Protein AF-A0AAD2CP53-F1 (afdb_monomer)

pLDDT: mean 80.1, std 14.55, range [36.06, 94.31]

Solvent-accessible surface area (backbone atoms only — not comparable to full-atom values): 7949 Å² total; per-residue (Å²): 133,86,77,51,76,69,60,58,60,43,52,73,55,35,49,99,52,34,46,19,70,52,39,58,45,37,64,38,98,69,72,52,63,70,60,51,50,54,57,57,69,77,42,55,40,64,45,39,31,53,49,44,65,36,45,27,80,86,68,45,30,29,56,56,39,33,60,69,49,58,80,89,46,42,69,61,32,30,51,51,49,49,52,50,46,43,42,38,48,44,54,52,35,62,78,68,72,44,62,72,58,45,53,54,50,50,55,51,48,52,51,47,58,69,50,88,50,51,68,63,32,50,54,53,51,53,49,52,51,52,52,57,51,55,52,51,56,53,52,70,74,75,111

Organism: NCBI:txid2856

InterPro domains:
  IPR036770 Ankyrin repeat-containing domain superfamily [G3DSA:1.25.40.20] (3-140)

Secondary structure (DSSP, 8-state):
----HHHHHHHTTS-TTS--HHHHHHHSSS--HHHHHHHHHTS-HHHHHHHHH---TTS--HHHHHHTS-GGGHHHHHHHHHHHHIIIIIHHHHTTT-HHHHHHHHHHHHHHHH---HHHHHHHHHHHHHHHHHHHHHHHHH-

Structure (mmCIF, N/CA/C/O backbone):
data_AF-A0AAD2CP53-F1
#
_entry.id   AF-A0AAD2CP53-F1
#
loop_
_atom_site.group_PDB
_atom_site.id
_atom_site.type_symbol
_atom_site.label_atom_id
_atom_site.label_alt_id
_atom_site.label_comp_id
_atom_site.label_asym_id
_atom_site.label_entity_id
_atom_site.label_seq_id
_atom_site.pdbx_PDB_ins_code
_atom_site.Cartn_x
_atom_site.Cartn_y
_atom_site.Cartn_z
_atom_site.occupancy
_atom_site.B_iso_or_equiv
_atom_site.auth_seq_id
_atom_site.auth_comp_id
_atom_site.auth_asym_id
_atom_site.auth_atom_id
_atom_site.pdbx_PDB_model_num
ATOM 1 N N . MET A 1 1 ? 7.186 -13.931 25.362 1.00 38.25 1 MET A N 1
ATOM 2 C CA . MET A 1 1 ? 6.950 -13.242 24.077 1.00 38.25 1 MET A CA 1
ATOM 3 C C . MET A 1 1 ? 6.069 -14.172 23.246 1.00 38.25 1 MET A C 1
ATOM 5 O O . MET A 1 1 ? 6.565 -15.173 22.749 1.00 38.25 1 MET A O 1
ATOM 9 N N . LEU A 1 2 ? 4.749 -13.963 23.253 1.00 36.06 2 LEU A N 1
ATOM 10 C CA . LEU A 1 2 ? 3.794 -14.821 22.539 1.00 36.06 2 LEU A CA 1
ATOM 11 C C . LEU A 1 2 ? 3.859 -14.474 21.050 1.00 36.06 2 LEU A C 1
ATOM 13 O O . LEU A 1 2 ? 3.252 -13.503 20.609 1.00 36.06 2 LEU A O 1
ATOM 17 N N . VAL A 1 3 ? 4.633 -15.246 20.288 1.00 37.28 3 VAL A N 1
ATOM 18 C CA . VAL A 1 3 ? 4.473 -15.307 18.833 1.00 37.28 3 VAL A CA 1
ATOM 19 C C . VAL A 1 3 ? 3.112 -15.959 18.613 1.00 37.28 3 VAL A C 1
ATOM 21 O O . VAL A 1 3 ? 2.958 -17.161 18.819 1.00 37.28 3 VAL A O 1
ATOM 24 N N . THR A 1 4 ? 2.090 -15.157 18.319 1.00 41.56 4 THR A N 1
ATOM 25 C CA . THR A 1 4 ? 0.765 -15.677 17.977 1.00 41.56 4 THR A CA 1
ATOM 26 C C . THR A 1 4 ? 0.904 -16.568 16.743 1.00 41.56 4 THR A C 1
ATOM 28 O O . THR A 1 4 ? 1.687 -16.259 15.843 1.00 41.56 4 THR A O 1
ATOM 31 N N . LEU A 1 5 ? 0.183 -17.691 16.714 1.00 40.97 5 LEU A N 1
ATOM 32 C CA . LEU A 1 5 ? 0.218 -18.687 15.630 1.00 40.97 5 LEU A CA 1
ATOM 33 C C . LEU A 1 5 ? 0.064 -18.055 14.228 1.00 40.97 5 LEU A C 1
ATOM 35 O O . LEU A 1 5 ? 0.674 -18.535 13.274 1.00 40.97 5 LEU A O 1
ATOM 39 N N . ASP A 1 6 ? -0.632 -16.921 14.133 1.00 49.47 6 ASP A N 1
ATOM 40 C CA . ASP A 1 6 ? -0.813 -16.138 12.903 1.00 49.47 6 ASP A CA 1
ATOM 41 C C . ASP A 1 6 ? 0.495 -15.521 12.372 1.00 49.47 6 ASP A C 1
ATOM 43 O O . ASP A 1 6 ? 0.740 -15.488 11.167 1.00 49.47 6 ASP A O 1
ATOM 47 N N . SER A 1 7 ? 1.410 -15.108 13.258 1.00 49.97 7 SER A N 1
ATOM 48 C CA . SER A 1 7 ? 2.705 -14.541 12.856 1.00 49.97 7 SER A CA 1
ATOM 49 C C . SER A 1 7 ? 3.630 -15.582 12.223 1.00 49.97 7 SER A C 1
ATOM 51 O O . SER A 1 7 ? 4.525 -15.218 11.461 1.00 49.97 7 SER A O 1
ATOM 53 N N . ALA A 1 8 ? 3.440 -16.868 12.533 1.00 56.31 8 ALA A N 1
ATOM 54 C CA . ALA A 1 8 ? 4.227 -17.949 11.950 1.00 56.31 8 ALA A CA 1
ATOM 55 C C . ALA A 1 8 ? 3.770 -18.292 10.522 1.00 56.31 8 ALA A C 1
ATOM 57 O O . ALA A 1 8 ? 4.589 -18.711 9.705 1.00 56.31 8 ALA A O 1
ATOM 58 N N . ALA A 1 9 ? 2.484 -18.102 10.200 1.00 59.25 9 ALA A N 1
ATOM 59 C CA . ALA A 1 9 ? 1.951 -18.318 8.854 1.00 59.25 9 ALA A CA 1
ATOM 60 C C . ALA A 1 9 ? 2.444 -17.246 7.870 1.00 59.25 9 ALA A C 1
ATOM 62 O O . ALA A 1 9 ? 2.901 -17.581 6.776 1.00 59.25 9 ALA A O 1
ATOM 63 N N . ALA A 1 10 ? 2.454 -15.978 8.287 1.00 58.06 10 ALA A N 1
ATOM 64 C CA . ALA A 1 10 ? 3.013 -14.886 7.494 1.00 58.06 10 ALA A CA 1
ATOM 65 C C . ALA A 1 10 ? 4.542 -14.960 7.360 1.00 58.06 10 ALA A C 1
ATOM 67 O O . ALA A 1 10 ? 5.070 -14.698 6.283 1.00 58.06 10 ALA A O 1
ATOM 68 N N . ALA A 1 11 ? 5.258 -15.390 8.407 1.00 60.84 11 ALA A N 1
ATOM 69 C CA . ALA A 1 11 ? 6.708 -15.596 8.338 1.00 60.84 11 ALA A CA 1
ATOM 70 C C . ALA A 1 11 ? 7.112 -16.648 7.287 1.00 60.84 11 ALA A C 1
ATOM 72 O O . ALA A 1 11 ? 8.196 -16.558 6.729 1.00 60.84 11 ALA A O 1
ATOM 73 N N . LYS A 1 12 ? 6.238 -17.612 6.956 1.00 69.12 12 LYS A N 1
ATOM 74 C CA . LYS A 1 12 ? 6.477 -18.565 5.852 1.00 69.12 12 LYS A CA 1
ATOM 75 C C . LYS A 1 12 ? 6.376 -17.927 4.464 1.00 69.12 12 LYS A C 1
ATOM 77 O O . LYS A 1 12 ? 6.833 -18.526 3.496 1.00 69.12 12 LYS A O 1
ATOM 82 N N . LYS A 1 13 ? 5.741 -16.756 4.356 1.00 76.19 13 LYS A N 1
ATOM 83 C CA . LYS A 1 13 ? 5.519 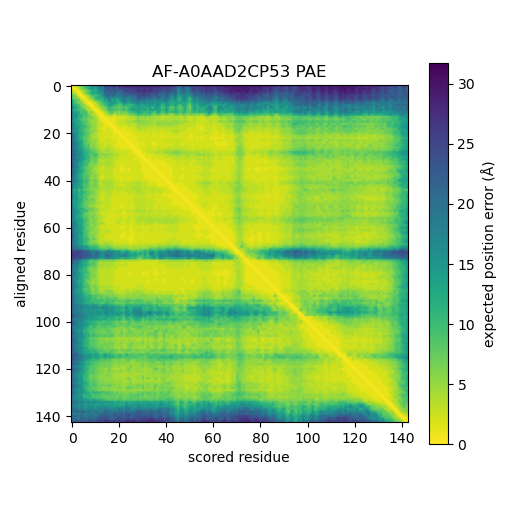-16.016 3.102 1.00 76.19 13 LYS A CA 1
ATOM 84 C C . LYS A 1 13 ? 6.581 -14.931 2.868 1.00 76.19 13 LYS A C 1
ATOM 86 O O . LYS A 1 13 ? 6.501 -14.228 1.865 1.00 76.19 13 LYS A O 1
ATOM 91 N N . ILE A 1 14 ? 7.545 -14.790 3.778 1.00 85.44 14 ILE A N 1
ATOM 92 C CA . ILE A 1 14 ? 8.662 -13.846 3.706 1.00 85.44 14 ILE A CA 1
A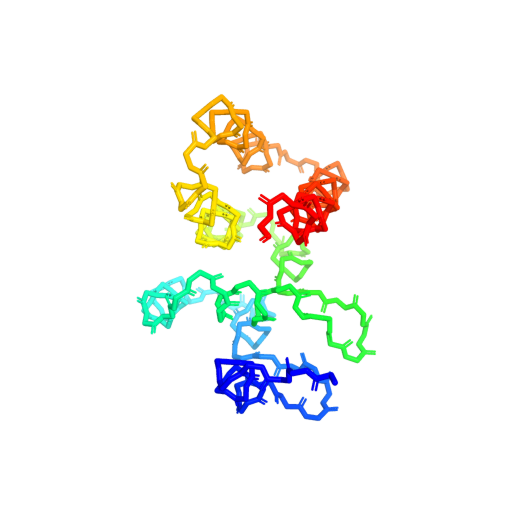TOM 93 C C . ILE A 1 14 ? 9.952 -14.667 3.715 1.00 85.44 14 ILE A C 1
ATOM 95 O O . ILE A 1 14 ? 10.120 -15.545 4.561 1.00 85.44 14 ILE A O 1
ATOM 99 N N . ASP A 1 15 ? 10.849 -14.424 2.765 1.00 86.06 15 ASP A N 1
ATOM 100 C CA . ASP A 1 15 ? 12.123 -15.135 2.717 1.00 86.06 15 ASP A CA 1
ATOM 101 C C . ASP A 1 15 ? 13.163 -14.563 3.703 1.00 86.06 15 ASP A C 1
ATOM 103 O O . ASP A 1 15 ? 12.931 -13.600 4.435 1.00 86.06 15 ASP A O 1
ATOM 107 N N . HIS A 1 16 ? 14.350 -15.169 3.724 1.00 86.62 16 HIS A N 1
ATOM 108 C CA . HIS A 1 16 ? 15.457 -14.760 4.592 1.00 86.62 16 HIS A CA 1
ATOM 109 C C . HIS A 1 16 ? 16.020 -13.356 4.291 1.00 86.62 16 HIS A C 1
ATOM 111 O O . HIS A 1 16 ? 16.767 -12.824 5.110 1.00 86.62 16 HIS A O 1
ATOM 117 N N . LEU A 1 17 ? 15.675 -12.761 3.145 1.00 87.19 17 LEU A N 1
ATOM 118 C CA . LEU A 1 17 ? 16.038 -11.397 2.756 1.00 87.19 17 LEU A CA 1
ATOM 119 C C . LEU A 1 17 ? 14.911 -10.396 3.039 1.00 87.19 17 LEU A C 1
ATOM 121 O O . LEU A 1 17 ? 15.034 -9.227 2.683 1.00 87.19 17 LEU A O 1
ATOM 125 N N . GLY A 1 18 ? 13.814 -10.831 3.664 1.00 86.38 18 GLY A N 1
ATOM 126 C CA . GLY A 1 18 ? 12.650 -9.983 3.901 1.00 86.38 18 GLY A CA 1
ATOM 127 C C . GLY A 1 18 ? 11.761 -9.807 2.668 1.00 86.38 18 GLY A C 1
ATOM 128 O O . GLY A 1 18 ? 10.850 -8.983 2.699 1.00 86.38 18 GLY A O 1
ATOM 129 N N . MET A 1 19 ? 11.977 -10.571 1.595 1.00 89.75 19 MET A N 1
ATOM 130 C CA . MET A 1 19 ? 11.175 -10.469 0.379 1.00 89.75 19 MET A CA 1
ATOM 131 C C . MET A 1 19 ? 9.878 -11.256 0.523 1.00 89.75 19 MET A C 1
ATOM 133 O O . MET A 1 19 ? 9.866 -12.433 0.883 1.00 89.75 19 MET A O 1
ATOM 137 N N . SER A 1 20 ? 8.774 -10.606 0.173 1.00 90.38 20 SER A N 1
ATOM 138 C CA . SER A 1 20 ? 7.469 -11.248 0.006 1.00 90.38 20 SER A CA 1
ATOM 139 C C . SER A 1 20 ? 7.123 -11.381 -1.483 1.00 90.38 20 SER A C 1
ATOM 141 O O . SER A 1 20 ? 7.676 -10.646 -2.308 1.00 90.38 20 SER A O 1
ATOM 143 N N . PRO A 1 21 ? 6.160 -12.242 -1.867 1.00 89.44 21 PRO A N 1
ATOM 144 C CA . PRO A 1 21 ? 5.655 -12.299 -3.240 1.00 89.44 21 PRO A CA 1
ATOM 145 C C . PRO A 1 21 ? 5.208 -10.937 -3.789 1.00 89.44 21 PRO A C 1
ATOM 147 O O . PRO A 1 21 ? 5.291 -10.702 -4.993 1.00 89.44 21 PRO A O 1
ATOM 150 N N . PHE A 1 22 ? 4.779 -10.016 -2.919 1.00 93.19 22 PHE A N 1
ATOM 1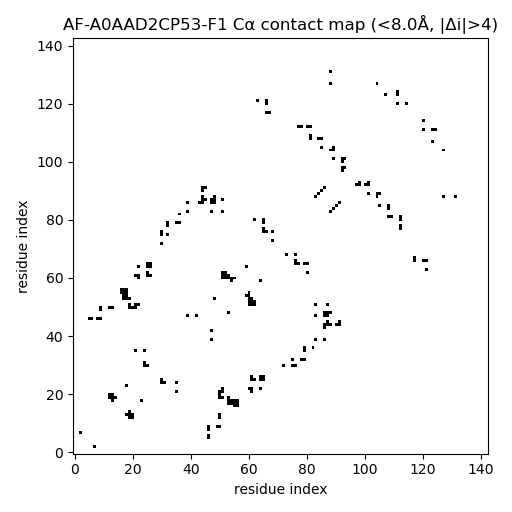51 C CA . PHE A 1 22 ? 4.413 -8.664 -3.328 1.00 93.19 22 PHE A CA 1
ATOM 152 C C . PHE A 1 22 ? 5.615 -7.861 -3.817 1.00 93.19 22 PHE A C 1
ATOM 154 O O . PHE A 1 22 ? 5.483 -7.206 -4.838 1.00 93.19 22 PHE A O 1
ATOM 161 N N . HIS A 1 23 ? 6.787 -7.978 -3.188 1.00 93.50 23 HIS A N 1
ATOM 162 C CA . HIS A 1 23 ? 8.005 -7.304 -3.657 1.00 93.50 23 HIS A CA 1
ATOM 163 C C . HIS A 1 23 ? 8.386 -7.735 -5.078 1.00 93.50 23 HIS A C 1
ATOM 165 O O . HIS A 1 23 ? 8.790 -6.914 -5.898 1.00 93.50 23 HIS A O 1
ATOM 171 N N . ILE A 1 24 ? 8.207 -9.019 -5.401 1.00 90.00 24 ILE A N 1
ATOM 172 C CA . ILE A 1 24 ? 8.455 -9.552 -6.748 1.00 90.00 24 ILE A CA 1
ATOM 173 C C . ILE A 1 24 ? 7.468 -8.943 -7.753 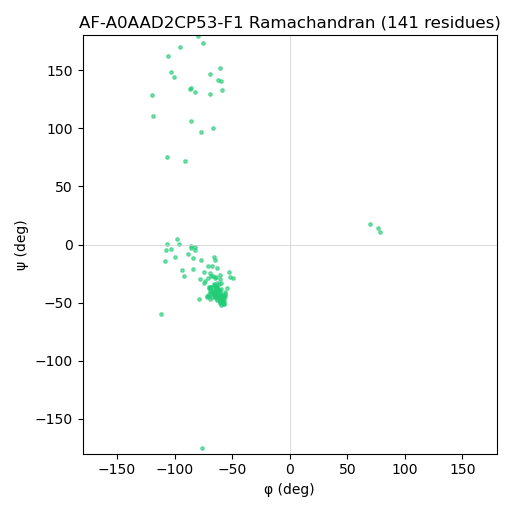1.00 90.00 24 ILE A C 1
ATOM 175 O O . ILE A 1 24 ? 7.855 -8.519 -8.839 1.00 90.00 24 ILE A O 1
ATOM 179 N N . LEU A 1 25 ? 6.185 -8.872 -7.391 1.00 91.69 25 LEU A N 1
ATOM 180 C CA . LE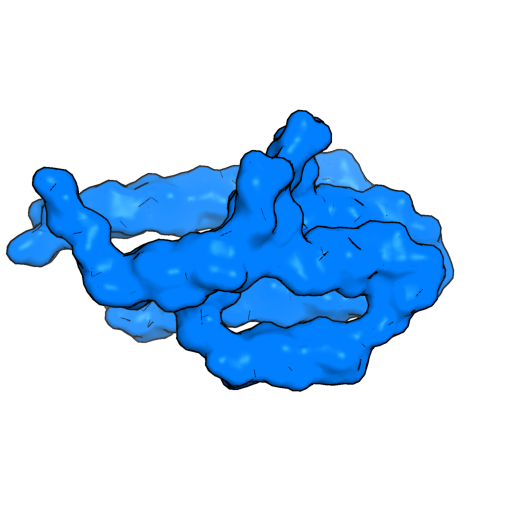U A 1 25 ? 5.147 -8.333 -8.270 1.00 91.69 25 LEU A CA 1
ATOM 181 C C . LEU A 1 25 ? 5.266 -6.820 -8.475 1.00 91.69 25 LEU A C 1
ATOM 183 O O . LEU A 1 25 ? 5.005 -6.348 -9.579 1.00 91.69 25 LEU A O 1
ATOM 187 N N . THR A 1 26 ? 5.655 -6.070 -7.442 1.00 92.69 26 THR A N 1
ATOM 188 C CA . THR A 1 26 ? 5.745 -4.603 -7.489 1.00 92.69 26 THR A CA 1
ATOM 189 C C . THR A 1 26 ? 7.053 -4.086 -8.078 1.00 92.69 26 THR A C 1
ATOM 191 O O . THR A 1 26 ? 7.088 -2.952 -8.547 1.00 92.69 26 THR A O 1
ATOM 194 N N . SER A 1 27 ? 8.114 -4.897 -8.092 1.00 90.94 27 SER A N 1
ATOM 195 C CA . SER A 1 27 ? 9.383 -4.578 -8.768 1.00 90.94 27 SER A CA 1
ATOM 196 C C . SER A 1 27 ? 9.422 -5.012 -10.241 1.00 90.94 27 SER A C 1
ATOM 198 O O . SER A 1 27 ? 10.352 -4.661 -10.966 1.00 90.94 27 SER A O 1
ATOM 200 N N . SER A 1 28 ? 8.419 -5.763 -10.709 1.00 88.50 28 SER A N 1
ATOM 201 C CA . SER A 1 28 ? 8.318 -6.204 -12.104 1.00 88.50 28 SER A CA 1
ATOM 202 C C . SER A 1 28 ? 8.185 -5.019 -13.065 1.00 88.50 28 SER A C 1
ATOM 204 O O . SER A 1 28 ? 7.444 -4.073 -12.804 1.00 88.50 28 SER A O 1
ATOM 206 N N . ALA A 1 29 ? 8.831 -5.116 -14.231 1.00 85.69 29 ALA A N 1
ATOM 207 C CA . ALA A 1 29 ? 8.697 -4.131 -15.308 1.00 85.69 29 ALA A CA 1
ATOM 208 C C . ALA A 1 29 ? 7.253 -4.010 -15.831 1.00 85.69 29 ALA A C 1
ATOM 210 O O . ALA A 1 29 ? 6.849 -2.949 -16.295 1.00 85.69 29 ALA A O 1
ATOM 211 N N . ASN A 1 30 ? 6.483 -5.101 -15.754 1.00 87.38 30 ASN A N 1
ATOM 212 C CA . ASN A 1 30 ? 5.061 -5.120 -16.075 1.00 87.38 30 ASN A CA 1
ATOM 213 C C . ASN A 1 30 ? 4.287 -5.531 -14.828 1.00 87.38 30 ASN A C 1
ATOM 215 O O . ASN A 1 30 ? 4.363 -6.688 -14.394 1.00 87.38 30 ASN A O 1
ATOM 219 N N . LEU A 1 31 ? 3.543 -4.585 -14.265 1.00 90.31 31 LEU A N 1
ATOM 220 C CA . LEU A 1 31 ? 2.719 -4.826 -13.091 1.00 90.31 31 LEU A CA 1
ATOM 221 C C . LEU A 1 31 ? 1.540 -5.737 -13.446 1.00 90.31 31 LEU A C 1
ATOM 223 O O . LEU A 1 31 ? 0.805 -5.503 -14.405 1.00 90.31 31 LEU A O 1
ATOM 227 N N . ARG A 1 32 ? 1.366 -6.796 -12.655 1.00 91.06 32 ARG A N 1
ATOM 228 C CA . ARG A 1 32 ? 0.281 -7.775 -12.793 1.00 91.06 32 ARG A CA 1
ATOM 229 C C . ARG A 1 32 ? -0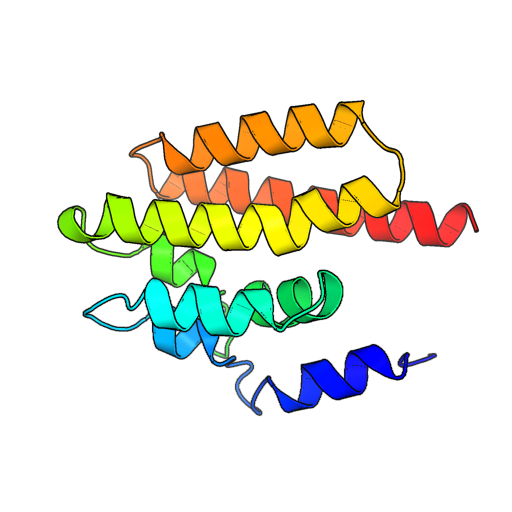.737 -7.583 -11.682 1.00 91.06 32 ARG A C 1
ATOM 231 O O . ARG A 1 32 ? -0.767 -8.338 -10.711 1.00 91.06 32 ARG A O 1
ATOM 238 N N . GLU A 1 33 ? -1.544 -6.535 -11.830 1.00 92.31 33 GLU A N 1
ATOM 239 C CA . GLU A 1 33 ? -2.590 -6.156 -10.871 1.00 92.31 33 GLU A CA 1
ATOM 240 C C . GLU A 1 33 ? -3.563 -7.306 -10.580 1.00 92.31 33 GLU A C 1
ATOM 242 O O . GLU A 1 33 ? -3.980 -7.506 -9.443 1.00 92.31 33 GLU A O 1
ATOM 247 N N . ASP A 1 34 ? -3.881 -8.102 -11.598 1.00 93.06 34 ASP A N 1
ATOM 248 C CA . ASP A 1 34 ? -4.753 -9.268 -11.511 1.00 93.06 34 ASP A CA 1
ATOM 249 C C . ASP A 1 34 ? -4.213 -10.327 -10.538 1.00 93.06 34 ASP A C 1
ATOM 251 O O . ASP A 1 34 ? -4.921 -10.762 -9.625 1.00 93.06 34 ASP A O 1
ATOM 255 N N . ILE A 1 35 ? -2.938 -10.696 -10.687 1.00 92.88 35 ILE A N 1
ATOM 256 C CA . ILE A 1 35 ? -2.259 -11.655 -9.806 1.00 92.88 35 ILE A CA 1
ATOM 257 C C . ILE A 1 35 ? -2.113 -11.060 -8.406 1.00 92.88 35 ILE A C 1
ATOM 259 O O . ILE A 1 35 ? -2.366 -11.736 -7.408 1.00 92.88 35 ILE A O 1
ATOM 263 N N . PHE A 1 36 ? -1.736 -9.784 -8.331 1.00 94.12 36 PHE A N 1
ATOM 264 C CA . PHE A 1 36 ? -1.582 -9.070 -7.072 1.00 94.12 36 PHE A CA 1
ATOM 265 C C . PHE A 1 36 ? -2.875 -9.087 -6.254 1.00 94.12 36 PHE A C 1
ATOM 267 O O . PHE A 1 36 ? -2.875 -9.490 -5.090 1.00 94.12 36 PHE A O 1
ATOM 274 N N . LYS A 1 37 ? -3.992 -8.718 -6.887 1.00 94.31 37 LYS A N 1
ATOM 275 C CA . LYS A 1 37 ? -5.324 -8.717 -6.284 1.00 94.31 37 LYS A CA 1
ATOM 276 C C . LYS A 1 37 ? -5.742 -10.115 -5.845 1.00 94.31 37 LYS A C 1
ATOM 278 O O . LYS A 1 37 ? -6.268 -10.265 -4.743 1.00 94.31 37 LYS A O 1
ATOM 283 N N . TYR A 1 38 ? -5.490 -11.130 -6.672 1.00 92.81 38 TYR A N 1
ATOM 284 C CA . TYR A 1 38 ? -5.795 -12.518 -6.330 1.00 92.81 38 TYR A CA 1
ATOM 285 C C . TYR A 1 38 ? -5.074 -12.948 -5.046 1.00 92.81 38 TYR A C 1
ATOM 287 O O . TYR A 1 38 ? -5.725 -13.398 -4.103 1.00 92.81 38 TYR A O 1
ATOM 295 N N . ILE A 1 39 ? -3.758 -12.725 -4.959 1.00 90.88 39 ILE A N 1
ATOM 296 C CA . ILE A 1 39 ? -2.969 -13.077 -3.770 1.00 90.88 39 ILE A CA 1
ATOM 297 C C . ILE A 1 39 ? -3.440 -12.280 -2.551 1.00 90.88 39 ILE A C 1
ATOM 299 O O . ILE A 1 39 ? -3.695 -12.868 -1.503 1.00 90.88 39 ILE A O 1
ATOM 303 N N . LEU A 1 40 ? -3.606 -10.960 -2.685 1.00 91.75 40 LEU A N 1
ATOM 304 C CA . LEU A 1 40 ? -4.015 -10.089 -1.582 1.00 91.75 40 LEU A CA 1
ATOM 305 C C . LEU A 1 40 ? -5.404 -10.452 -1.028 1.00 91.75 40 LEU A C 1
ATOM 307 O O . LEU A 1 40 ? -5.634 -10.350 0.177 1.00 91.75 40 LEU A O 1
ATOM 311 N N . SER A 1 41 ? -6.322 -10.905 -1.887 1.00 90.38 41 SER A N 1
ATOM 312 C CA . SER A 1 41 ? -7.667 -11.330 -1.478 1.00 90.38 41 SER A CA 1
ATOM 313 C C . SER A 1 41 ? -7.674 -12.592 -0.610 1.00 90.38 41 SER A C 1
ATOM 315 O O . SER A 1 41 ? -8.570 -12.751 0.216 1.00 90.38 41 SER A O 1
ATOM 317 N N . GLY A 1 42 ? -6.662 -13.452 -0.761 1.00 88.38 42 GLY A N 1
ATOM 318 C CA . GLY A 1 42 ? -6.492 -14.669 0.032 1.00 88.38 42 GLY A CA 1
ATOM 319 C C . GLY A 1 42 ? -5.828 -14.450 1.394 1.00 88.38 42 GLY A C 1
ATOM 320 O O . GLY A 1 42 ? -5.663 -15.417 2.132 1.00 88.38 42 GLY A O 1
ATOM 321 N N . LEU A 1 43 ? -5.429 -13.216 1.722 1.00 88.62 43 LEU A N 1
ATOM 322 C CA . LEU A 1 43 ? -4.811 -12.859 3.001 1.00 88.62 43 LEU A CA 1
ATOM 323 C C . LEU A 1 43 ? -5.817 -12.158 3.920 1.00 88.62 43 LEU A C 1
ATOM 325 O O . LEU A 1 43 ? -6.681 -11.397 3.467 1.00 88.62 43 LEU A O 1
ATOM 329 N N . ASP A 1 44 ? -5.674 -12.352 5.229 1.00 87.00 44 ASP A N 1
ATOM 330 C CA . ASP A 1 44 ? -6.303 -11.462 6.206 1.00 87.00 44 ASP A CA 1
ATOM 331 C C . ASP A 1 44 ? -5.547 -10.118 6.312 1.00 87.00 44 ASP A C 1
ATOM 333 O O . ASP A 1 44 ? -4.503 -9.910 5.686 1.00 87.00 44 ASP A O 1
ATOM 337 N N . TYR A 1 45 ? -6.094 -9.160 7.068 1.00 82.25 45 TYR A N 1
ATOM 338 C CA . TYR A 1 45 ? -5.495 -7.824 7.193 1.00 82.25 45 TYR A CA 1
ATOM 339 C C . TYR A 1 45 ? -4.121 -7.843 7.886 1.00 82.25 45 TYR A C 1
ATOM 341 O O . TYR A 1 45 ? -3.295 -6.963 7.632 1.00 82.25 45 TYR A O 1
ATOM 349 N N . LEU A 1 46 ? -3.863 -8.806 8.778 1.00 81.62 46 LEU A N 1
ATOM 350 C CA . LEU A 1 46 ? -2.624 -8.889 9.548 1.00 81.62 46 LEU A CA 1
ATOM 351 C C . LEU A 1 46 ? -1.509 -9.479 8.686 1.00 81.62 46 LEU A C 1
ATOM 353 O O . LEU A 1 46 ? -0.427 -8.895 8.616 1.00 81.62 46 LEU A O 1
ATOM 357 N N . GLU A 1 47 ? -1.794 -10.578 7.990 1.00 85.62 47 GLU A N 1
ATOM 358 C CA . GLU A 1 47 ? -0.883 -11.185 7.024 1.00 85.62 47 GLU A CA 1
ATOM 359 C C . GLU A 1 47 ? -0.562 -10.214 5.886 1.00 85.62 47 GLU A C 1
ATOM 361 O O . GLU A 1 47 ? 0.605 -10.055 5.524 1.00 85.62 47 GLU A O 1
ATOM 366 N N . ALA A 1 48 ? -1.574 -9.523 5.345 1.00 88.12 48 ALA A N 1
ATOM 367 C CA . ALA A 1 48 ? -1.373 -8.502 4.322 1.00 88.12 48 ALA A CA 1
ATOM 368 C C . ALA A 1 48 ? -0.480 -7.367 4.835 1.00 88.12 48 ALA A C 1
ATOM 370 O O . ALA A 1 48 ? 0.442 -6.952 4.134 1.00 88.12 48 ALA A O 1
ATOM 371 N N . HIS A 1 49 ? -0.705 -6.896 6.069 1.00 86.06 49 HIS A N 1
ATOM 372 C CA . HIS A 1 49 ? 0.147 -5.879 6.677 1.00 86.06 49 HIS A CA 1
ATOM 373 C C . HIS A 1 49 ? 1.598 -6.361 6.796 1.00 86.06 49 HIS A C 1
ATOM 375 O O . HIS A 1 49 ? 2.509 -5.669 6.355 1.00 86.06 49 HIS A O 1
ATOM 381 N N . GLN A 1 50 ? 1.821 -7.566 7.318 1.00 85.50 50 GLN A N 1
ATOM 382 C CA . GLN A 1 50 ? 3.167 -8.127 7.432 1.00 85.50 50 GLN A CA 1
ATOM 383 C C . GLN A 1 50 ? 3.835 -8.279 6.063 1.00 85.50 50 GLN A C 1
ATOM 385 O O . GLN A 1 50 ? 4.966 -7.849 5.897 1.00 85.50 50 GLN A O 1
ATOM 390 N N . CYS A 1 51 ? 3.142 -8.813 5.058 1.00 89.25 51 CYS A N 1
ATOM 391 C CA . CYS A 1 51 ? 3.747 -9.071 3.751 1.00 89.25 51 CYS A CA 1
ATOM 392 C C . CYS A 1 51 ? 3.991 -7.801 2.917 1.00 89.25 51 CYS A C 1
ATOM 394 O O . CYS A 1 51 ? 4.924 -7.792 2.113 1.00 89.25 51 CYS A O 1
ATOM 396 N N . CYS A 1 52 ? 3.161 -6.761 3.063 1.00 89.69 52 CYS A N 1
ATOM 397 C CA . CYS A 1 52 ? 3.259 -5.533 2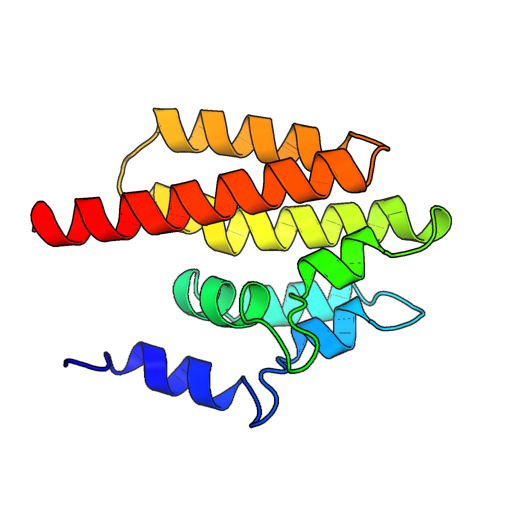.260 1.00 89.69 52 CYS A CA 1
ATOM 398 C C . CYS A 1 52 ? 4.139 -4.450 2.906 1.00 89.69 52 CYS A C 1
ATOM 400 O O . CYS A 1 52 ? 4.713 -3.628 2.198 1.00 89.69 52 CYS A O 1
ATOM 402 N N . TRP A 1 53 ? 4.251 -4.443 4.238 1.00 88.38 53 TRP A N 1
ATOM 403 C CA . TRP A 1 53 ? 5.050 -3.459 4.981 1.00 88.38 53 TRP A CA 1
ATOM 404 C C . TRP A 1 53 ? 6.390 -4.006 5.477 1.00 88.38 53 TRP A C 1
ATOM 406 O O . TRP A 1 53 ? 7.179 -3.260 6.061 1.00 88.38 53 TRP A O 1
ATOM 416 N N . GLN A 1 54 ? 6.662 -5.297 5.264 1.00 89.31 54 GLN A N 1
ATOM 417 C CA . GLN A 1 54 ? 7.991 -5.855 5.482 1.00 89.31 54 GLN A CA 1
ATOM 418 C C . GLN A 1 54 ? 8.997 -5.120 4.598 1.00 89.31 54 GLN A C 1
ATOM 420 O O . GLN A 1 54 ? 8.759 -4.942 3.408 1.00 89.31 54 GLN A O 1
ATOM 425 N N . LYS A 1 55 ? 10.119 -4.718 5.198 1.00 91.38 55 LYS A N 1
ATOM 426 C CA . LYS A 1 55 ? 11.269 -4.203 4.459 1.00 91.38 55 LYS A CA 1
ATOM 427 C C . LYS A 1 55 ? 12.146 -5.359 4.004 1.00 91.38 55 LYS A C 1
ATOM 429 O O . LYS A 1 55 ? 12.438 -6.256 4.803 1.00 91.38 55 LYS A O 1
ATOM 434 N N . ASP A 1 56 ? 12.568 -5.304 2.753 1.00 92.56 56 ASP A N 1
ATOM 435 C CA . ASP A 1 56 ? 13.565 -6.206 2.200 1.00 92.56 56 ASP A CA 1
ATOM 436 C C . ASP A 1 56 ? 14.990 -5.845 2.667 1.00 92.56 56 ASP A C 1
ATOM 438 O O . ASP A 1 56 ? 15.209 -4.935 3.477 1.00 92.56 56 ASP A O 1
ATOM 442 N N . TYR A 1 57 ? 15.988 -6.547 2.130 1.00 91.12 57 TYR A N 1
ATOM 443 C CA . TYR A 1 57 ? 17.401 -6.298 2.410 1.00 91.12 57 TYR A CA 1
ATOM 444 C C . TYR A 1 57 ? 17.892 -4.911 1.951 1.00 91.12 57 TYR A C 1
ATOM 446 O O . TYR A 1 57 ? 18.909 -4.433 2.455 1.00 91.12 57 TYR A O 1
ATOM 454 N N . GLN A 1 58 ? 17.189 -4.259 1.017 1.00 91.00 58 GLN A N 1
ATOM 455 C CA . GLN A 1 58 ? 17.452 -2.883 0.586 1.00 91.00 58 GLN A CA 1
ATOM 456 C C . GLN A 1 58 ? 16.754 -1.849 1.482 1.00 91.00 58 GLN A C 1
ATOM 458 O O . GLN A 1 58 ? 16.934 -0.645 1.297 1.00 91.00 58 GLN A O 1
ATOM 463 N N . GLY A 1 59 ? 15.965 -2.296 2.462 1.00 91.38 59 GLY A N 1
ATOM 464 C CA . GLY A 1 59 ? 15.179 -1.432 3.330 1.00 91.38 59 GLY A CA 1
ATOM 465 C C . GLY A 1 59 ? 13.911 -0.882 2.671 1.00 91.38 59 GLY A C 1
ATOM 466 O O . GLY A 1 59 ? 13.334 0.064 3.218 1.00 91.38 59 GLY A O 1
ATOM 467 N N . LYS A 1 60 ? 13.487 -1.449 1.534 1.00 92.31 60 LYS A N 1
ATOM 468 C CA . LYS A 1 60 ? 12.311 -1.044 0.757 1.00 92.31 60 LYS A CA 1
ATOM 469 C C . LYS A 1 60 ? 11.131 -1.972 1.022 1.00 92.31 60 LYS A C 1
ATOM 471 O O . LYS A 1 60 ? 11.293 -3.170 1.220 1.00 92.31 60 LYS A O 1
ATOM 476 N N . THR A 1 61 ? 9.938 -1.398 1.026 1.00 92.94 61 THR A N 1
ATOM 477 C CA . THR A 1 61 ? 8.656 -2.111 1.059 1.00 92.94 61 THR A CA 1
ATOM 478 C C . THR A 1 61 ? 8.109 -2.292 -0.354 1.00 92.94 61 THR A C 1
ATOM 480 O O . THR A 1 61 ? 8.577 -1.661 -1.305 1.00 92.94 61 THR A O 1
ATOM 483 N N . CYS A 1 62 ? 7.052 -3.089 -0.525 1.00 92.06 62 CYS A N 1
ATOM 484 C CA . CYS A 1 62 ? 6.425 -3.218 -1.840 1.00 92.06 62 CYS A CA 1
ATOM 485 C C . CYS A 1 62 ? 5.807 -1.894 -2.338 1.00 92.06 62 CYS A C 1
ATOM 487 O O . CYS A 1 62 ? 5.764 -1.678 -3.547 1.00 92.06 62 CYS A O 1
ATOM 489 N N . ILE A 1 63 ? 5.373 -1.001 -1.433 1.00 91.81 63 ILE A N 1
ATOM 490 C CA . ILE A 1 63 ? 4.861 0.334 -1.790 1.00 91.81 63 ILE A CA 1
ATOM 491 C C . ILE A 1 63 ? 5.986 1.220 -2.332 1.00 91.81 63 ILE A C 1
ATOM 493 O O . ILE A 1 63 ? 5.768 1.901 -3.329 1.00 91.81 63 ILE A O 1
ATOM 497 N N . ASP A 1 64 ? 7.187 1.172 -1.742 1.00 92.06 64 ASP A N 1
ATOM 498 C CA . ASP A 1 64 ? 8.340 1.936 -2.245 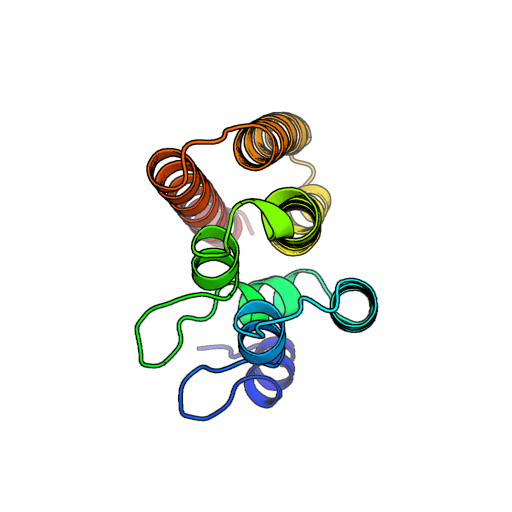1.00 92.06 64 ASP A CA 1
ATOM 499 C C . ASP A 1 64 ? 8.625 1.592 -3.714 1.00 92.06 64 ASP A C 1
ATOM 501 O O . ASP A 1 64 ? 8.780 2.481 -4.546 1.00 92.06 64 ASP A O 1
ATOM 505 N N . TYR A 1 65 ? 8.592 0.302 -4.060 1.00 92.19 65 TYR A N 1
ATOM 506 C CA . TYR A 1 65 ? 8.756 -0.131 -5.449 1.00 92.19 65 TYR A CA 1
ATOM 507 C C . TYR A 1 65 ? 7.650 0.380 -6.374 1.00 92.19 65 TYR A C 1
ATOM 509 O O . TYR A 1 65 ? 7.945 0.698 -7.520 1.00 92.19 65 TYR A O 1
ATOM 517 N N . LEU A 1 66 ? 6.398 0.472 -5.908 1.00 91.12 66 LEU A N 1
ATOM 518 C CA . LEU A 1 66 ? 5.285 1.002 -6.708 1.00 91.12 66 LEU A CA 1
ATOM 519 C C . LEU A 1 66 ? 5.403 2.511 -6.945 1.00 91.12 66 LEU A C 1
ATOM 521 O O . LEU A 1 66 ? 5.079 2.966 -8.041 1.00 91.12 66 LEU A O 1
ATOM 525 N N . LEU A 1 67 ? 5.877 3.263 -5.947 1.00 89.00 67 LEU A N 1
ATOM 526 C CA . LEU A 1 67 ? 6.109 4.709 -6.046 1.00 89.00 67 LEU A CA 1
ATOM 527 C C . LEU A 1 67 ? 7.265 5.053 -6.998 1.00 89.00 67 LEU A C 1
ATOM 529 O O . LEU A 1 67 ? 7.270 6.123 -7.597 1.00 89.00 67 LEU A O 1
ATOM 533 N N . GLU A 1 68 ? 8.223 4.140 -7.173 1.00 88.75 68 GLU A N 1
ATOM 534 C CA . GLU A 1 68 ? 9.353 4.294 -8.099 1.00 88.75 68 GLU A CA 1
ATOM 535 C C . GLU A 1 68 ? 9.008 3.937 -9.563 1.00 88.75 68 GLU A C 1
ATOM 537 O O . GLU A 1 68 ? 9.841 4.111 -10.457 1.00 88.75 68 GLU A O 1
ATOM 542 N N . GLN A 1 69 ? 7.795 3.439 -9.842 1.00 84.06 69 GLN A N 1
ATOM 543 C CA . GLN A 1 69 ? 7.409 3.006 -11.188 1.00 84.06 69 GLN A CA 1
ATOM 544 C C . GLN A 1 69 ? 7.255 4.184 -12.175 1.00 84.06 69 GLN A C 1
ATOM 546 O O . GLN A 1 69 ? 6.793 5.265 -11.805 1.00 84.06 69 GLN A O 1
ATOM 551 N N . PRO A 1 70 ? 7.570 3.995 -13.474 1.00 74.56 70 PRO A N 1
ATOM 552 C CA . PRO A 1 70 ? 7.424 5.041 -14.485 1.00 74.56 70 PRO A CA 1
ATOM 553 C C . PRO A 1 70 ? 5.974 5.525 -14.647 1.00 74.56 70 PRO A C 1
ATOM 555 O O . PRO A 1 70 ? 5.033 4.744 -14.546 1.00 74.56 70 PRO A O 1
ATOM 558 N N . ARG A 1 71 ? 5.785 6.788 -15.058 1.00 61.22 71 ARG A N 1
ATOM 559 C CA . ARG A 1 71 ? 4.465 7.453 -15.184 1.00 61.22 71 ARG A CA 1
ATOM 560 C C . ARG A 1 71 ? 3.396 6.716 -16.014 1.00 61.22 71 ARG A C 1
ATOM 562 O O . ARG A 1 71 ? 2.215 6.958 -15.807 1.00 61.22 71 ARG A O 1
ATOM 569 N N . ARG A 1 72 ? 3.757 5.826 -16.947 1.00 52.81 72 ARG A N 1
ATOM 570 C CA . ARG A 1 72 ? 2.772 5.001 -17.688 1.00 52.81 72 ARG A CA 1
ATOM 571 C C . ARG A 1 72 ? 2.178 3.870 -16.845 1.00 52.81 72 ARG A C 1
ATOM 573 O O . ARG A 1 72 ? 1.074 3.427 -17.127 1.00 52.81 72 ARG A O 1
ATOM 580 N N . SER A 1 73 ? 2.894 3.439 -15.815 1.00 60.59 73 SER A N 1
ATOM 581 C CA . SER A 1 73 ? 2.447 2.464 -14.823 1.00 60.59 73 SER A CA 1
ATOM 582 C C . SER A 1 73 ? 1.660 3.121 -13.689 1.00 60.59 73 SER A C 1
ATOM 584 O O . SER A 1 73 ? 1.202 2.410 -12.807 1.00 60.59 73 SER A O 1
ATOM 586 N N . ASN A 1 74 ? 1.492 4.450 -13.695 1.00 73.12 74 ASN A N 1
ATOM 587 C CA . ASN A 1 74 ? 0.981 5.188 -12.543 1.00 73.12 74 ASN A CA 1
ATOM 588 C C . ASN A 1 74 ? -0.452 4.778 -12.172 1.00 73.12 74 ASN A C 1
ATOM 590 O O . ASN A 1 74 ? -0.738 4.598 -11.001 1.00 73.12 74 ASN A O 1
ATOM 594 N N . GLU A 1 75 ? -1.338 4.526 -13.142 1.00 84.06 75 GLU A N 1
ATOM 595 C CA . GLU A 1 75 ? -2.707 4.071 -12.838 1.00 84.06 75 GLU A CA 1
ATOM 596 C C . GLU A 1 75 ? -2.728 2.691 -12.166 1.00 84.06 75 GLU A C 1
ATOM 598 O O . GLU A 1 75 ? -3.403 2.496 -11.154 1.00 84.06 75 GLU A O 1
ATOM 603 N N . VAL A 1 76 ? -1.943 1.744 -12.688 1.00 88.44 76 VAL A N 1
ATOM 604 C CA . VAL A 1 76 ? -1.856 0.382 -12.142 1.00 88.44 76 VAL A CA 1
ATOM 605 C C . VAL A 1 76 ? -1.142 0.384 -10.788 1.00 88.44 76 VAL A C 1
ATOM 607 O O . VAL A 1 76 ? -1.623 -0.231 -9.837 1.00 88.44 76 VAL A O 1
ATOM 610 N N . SER A 1 77 ? -0.035 1.123 -10.668 1.00 89.19 77 SER A N 1
ATOM 611 C CA . SER A 1 77 ? 0.677 1.340 -9.407 1.00 89.19 77 SER A CA 1
ATOM 612 C C . SER A 1 77 ? -0.240 1.952 -8.355 1.00 89.19 77 SER A C 1
ATOM 614 O O . SER A 1 77 ? -0.312 1.428 -7.247 1.00 89.19 77 SER A O 1
ATOM 616 N N . ASN A 1 78 ? -0.987 3.003 -8.700 1.00 88.50 78 ASN A N 1
ATOM 617 C CA . ASN A 1 78 ? -1.907 3.672 -7.782 1.00 88.50 78 ASN A CA 1
ATOM 618 C C . ASN A 1 78 ? -3.039 2.742 -7.357 1.00 88.50 78 ASN A C 1
ATOM 620 O O . ASN A 1 78 ? -3.352 2.684 -6.170 1.00 88.50 78 ASN A O 1
ATOM 624 N N . SER A 1 79 ? -3.600 1.954 -8.280 1.00 91.06 79 SER A N 1
ATOM 625 C CA . SER A 1 79 ? -4.588 0.926 -7.932 1.00 91.06 79 SER A CA 1
ATOM 626 C C . SER A 1 79 ? -4.014 -0.083 -6.929 1.00 91.06 79 SER A C 1
ATOM 628 O O . SER A 1 79 ? -4.624 -0.372 -5.896 1.00 91.06 79 SER A O 1
ATOM 630 N N . MET A 1 80 ? -2.793 -0.572 -7.166 1.00 93.31 80 MET A N 1
ATOM 631 C CA . MET A 1 80 ? -2.117 -1.511 -6.267 1.00 93.31 80 MET A CA 1
ATOM 632 C C . MET A 1 80 ? -1.787 -0.896 -4.901 1.00 93.31 80 MET A C 1
ATOM 634 O O . MET A 1 80 ? -2.038 -1.541 -3.881 1.00 93.31 80 MET A O 1
ATOM 638 N N . ILE A 1 81 ? -1.309 0.352 -4.850 1.00 92.25 81 ILE A N 1
ATOM 639 C CA . ILE A 1 81 ? -1.104 1.105 -3.601 1.00 92.25 81 ILE A CA 1
ATOM 640 C C . ILE A 1 81 ? -2.430 1.219 -2.849 1.00 92.25 81 ILE A C 1
ATOM 642 O O . ILE A 1 81 ? -2.499 0.890 -1.663 1.00 92.25 81 ILE A O 1
ATOM 646 N N . GLN A 1 82 ? -3.507 1.603 -3.538 1.00 91.75 82 GLN A N 1
ATOM 647 C CA . GLN A 1 82 ? -4.828 1.726 -2.935 1.00 91.75 82 GLN A CA 1
ATOM 648 C C . GLN A 1 82 ? -5.298 0.389 -2.348 1.00 91.75 82 GLN A C 1
ATOM 650 O O . GLN A 1 82 ? -5.814 0.356 -1.231 1.00 91.75 82 GLN A O 1
ATOM 655 N N . MET A 1 83 ? -5.092 -0.722 -3.063 1.00 93.81 83 MET A N 1
ATOM 656 C CA . MET A 1 83 ? -5.422 -2.065 -2.581 1.00 93.81 83 MET A CA 1
ATOM 657 C C . MET A 1 83 ? -4.632 -2.437 -1.321 1.00 93.81 83 MET A C 1
ATOM 659 O O . MET A 1 83 ? -5.231 -2.918 -0.355 1.00 93.81 83 MET A O 1
ATOM 663 N N . ILE A 1 84 ? -3.320 -2.176 -1.294 1.00 92.31 84 ILE A N 1
ATOM 664 C CA . ILE A 1 84 ? -2.472 -2.427 -0.118 1.00 92.31 84 ILE A CA 1
ATOM 665 C C . ILE A 1 84 ? -2.976 -1.625 1.076 1.00 92.31 84 ILE A C 1
ATOM 667 O O . ILE A 1 84 ? -3.189 -2.189 2.152 1.00 92.31 84 ILE A O 1
ATOM 671 N N . LEU A 1 85 ? -3.165 -0.316 0.907 1.00 90.75 85 LEU A N 1
ATOM 672 C CA . LEU A 1 85 ? -3.543 0.567 2.004 1.00 90.75 85 LEU A CA 1
ATOM 673 C C . LEU A 1 85 ? -4.940 0.219 2.528 1.00 90.75 85 LEU A C 1
ATOM 675 O O . LEU A 1 85 ? -5.118 0.081 3.736 1.00 90.75 85 LEU A O 1
ATOM 679 N N . LYS A 1 86 ? -5.915 -0.046 1.653 1.00 89.50 86 LYS A N 1
ATOM 680 C CA . LYS A 1 86 ? -7.247 -0.504 2.078 1.00 89.50 86 LYS A CA 1
ATOM 681 C C . LYS A 1 86 ? -7.162 -1.790 2.906 1.00 89.50 86 LYS A C 1
ATOM 683 O O . LYS A 1 86 ? -7.643 -1.827 4.036 1.00 89.50 86 LYS A O 1
ATOM 688 N N . LYS A 1 87 ? -6.466 -2.811 2.400 1.00 89.50 87 LYS A N 1
ATOM 689 C CA . LYS A 1 87 ? -6.386 -4.123 3.058 1.00 89.50 87 LYS A CA 1
ATOM 690 C C . LYS A 1 87 ? -5.583 -4.111 4.363 1.00 89.50 87 LYS A C 1
ATOM 692 O O . LYS A 1 87 ? -5.945 -4.785 5.322 1.00 89.50 87 LYS A O 1
ATOM 697 N N . SER A 1 88 ? -4.471 -3.381 4.406 1.00 84.94 88 SER A N 1
ATOM 698 C CA . SER A 1 88 ? -3.531 -3.416 5.539 1.00 84.94 88 SER A CA 1
ATOM 699 C C . SER A 1 88 ? -3.779 -2.333 6.595 1.00 84.94 88 SER A C 1
ATOM 701 O O . SER A 1 88 ? -3.361 -2.499 7.745 1.00 84.94 88 SER A O 1
ATOM 703 N N . VAL A 1 89 ? -4.458 -1.241 6.224 1.00 81.94 89 VAL A N 1
ATOM 704 C CA . VAL A 1 89 ? -4.768 -0.105 7.105 1.00 81.94 89 VAL A CA 1
ATOM 705 C C . VAL A 1 89 ? -6.263 -0.037 7.387 1.00 81.94 89 VAL A C 1
ATOM 707 O O . VAL A 1 89 ? -6.673 -0.139 8.542 1.00 81.94 89 VAL A O 1
ATOM 710 N N . GLN A 1 90 ? -7.095 0.106 6.355 1.00 78.81 90 GLN A N 1
ATOM 711 C CA . GLN A 1 90 ? -8.520 0.386 6.543 1.00 78.81 90 GLN A CA 1
ATOM 712 C C . GLN A 1 90 ? -9.286 -0.808 7.133 1.00 78.81 90 GLN A C 1
ATOM 714 O O . GLN A 1 90 ? -10.003 -0.637 8.121 1.00 78.81 90 GLN A O 1
ATOM 719 N N . ASP A 1 91 ? -9.091 -2.017 6.599 1.00 80.75 91 ASP A N 1
ATOM 720 C CA . ASP A 1 91 ? -9.749 -3.239 7.100 1.00 80.75 91 ASP A CA 1
ATOM 721 C C . ASP A 1 91 ? -9.398 -3.516 8.567 1.00 80.75 91 ASP A C 1
ATOM 723 O O . ASP A 1 91 ? -10.217 -3.986 9.358 1.00 80.75 91 ASP A O 1
ATOM 727 N N . ARG A 1 92 ? -8.179 -3.153 8.964 1.00 72.56 92 ARG A N 1
ATOM 728 C CA . ARG A 1 92 ? -7.717 -3.278 10.342 1.00 72.56 92 ARG A CA 1
ATOM 729 C C . ARG A 1 92 ? -8.441 -2.317 11.291 1.00 72.56 92 ARG A C 1
ATOM 731 O O . ARG A 1 92 ? -8.708 -2.694 12.431 1.00 72.56 92 ARG A O 1
ATOM 738 N N . LEU A 1 93 ? -8.762 -1.104 10.834 1.00 71.00 93 LEU A N 1
ATOM 739 C CA . LEU A 1 93 ? -9.495 -0.100 11.615 1.00 71.00 93 LEU A CA 1
ATOM 740 C C . LEU A 1 93 ? -10.983 -0.428 11.750 1.00 71.00 93 LEU A C 1
ATOM 742 O O . LEU A 1 93 ? -11.567 -0.159 12.801 1.00 71.00 93 LEU A O 1
ATOM 746 N N . LEU A 1 94 ? -11.579 -1.061 10.733 1.00 68.31 94 LEU A N 1
ATOM 747 C CA . LEU A 1 94 ? -12.949 -1.579 10.810 1.00 68.31 94 LEU A CA 1
ATOM 748 C C . LEU A 1 94 ? -13.115 -2.541 11.993 1.00 68.31 94 LEU A C 1
ATOM 750 O O . LEU A 1 94 ? -14.086 -2.442 12.740 1.00 68.31 94 LEU A O 1
ATOM 754 N N . GLY A 1 95 ? -12.122 -3.402 12.233 1.00 63.91 95 GLY A N 1
ATOM 755 C CA . GLY A 1 95 ? -12.122 -4.316 13.376 1.00 63.91 95 GLY A CA 1
ATOM 756 C C . GLY A 1 95 ? -12.042 -3.639 14.752 1.00 63.91 95 GLY A C 1
ATOM 757 O O . GLY A 1 95 ? -12.194 -4.325 15.761 1.00 63.91 95 GLY A O 1
ATOM 758 N N . TRP A 1 96 ? -11.771 -2.330 14.829 1.00 67.06 96 TRP A N 1
ATOM 759 C CA . TRP A 1 96 ? -11.634 -1.580 16.089 1.00 67.06 96 TRP A CA 1
ATOM 760 C C . TRP A 1 96 ? -12.814 -0.638 16.371 1.00 67.06 96 TRP A C 1
ATOM 762 O O . TRP A 1 96 ? -12.844 -0.023 17.432 1.00 67.06 96 TRP A O 1
ATOM 772 N N . GLY A 1 97 ? -13.777 -0.507 15.449 1.00 65.44 97 GLY A N 1
ATOM 773 C CA . GLY A 1 97 ? -14.935 0.383 15.617 1.00 65.44 97 GLY A CA 1
ATOM 774 C C . GLY A 1 97 ? -14.606 1.883 15.556 1.00 65.44 97 GLY A C 1
ATOM 775 O O . GLY A 1 97 ? -15.404 2.706 16.001 1.00 65.44 97 GLY A O 1
ATOM 776 N N . LEU A 1 98 ? -13.441 2.260 15.016 1.00 70.00 98 LEU A N 1
ATOM 777 C CA . LEU A 1 98 ? -12.976 3.650 14.927 1.00 70.00 98 LEU A CA 1
ATOM 778 C C . LEU A 1 98 ? -13.403 4.303 13.603 1.00 70.00 98 LEU A C 1
ATOM 780 O O . LEU A 1 98 ? -12.590 4.550 12.713 1.00 70.00 98 LEU A O 1
ATOM 784 N N . GLU A 1 99 ? -14.697 4.586 13.472 1.00 74.31 99 GLU A N 1
ATOM 785 C CA . GLU A 1 99 ? -15.292 5.068 12.217 1.00 74.31 99 GLU A CA 1
ATOM 786 C C . GLU A 1 99 ? -14.728 6.422 11.744 1.00 74.31 99 GLU A C 1
ATOM 788 O O . GLU A 1 99 ? -14.462 6.609 10.558 1.00 74.31 99 GLU A O 1
ATOM 793 N N . SER A 1 100 ? -14.458 7.355 12.663 1.00 74.69 100 SER A N 1
ATOM 794 C CA . SER A 1 100 ? -13.840 8.649 12.329 1.00 74.69 100 SER A CA 1
ATOM 795 C C . SER A 1 100 ? -12.435 8.493 11.739 1.00 74.69 100 SER A C 1
ATOM 797 O O . SER A 1 100 ? -12.093 9.155 10.760 1.00 74.69 100 SER A O 1
ATOM 799 N N . TRP A 1 101 ? -11.649 7.559 12.274 1.00 74.81 101 TRP A N 1
ATOM 800 C CA . TRP A 1 101 ? -10.313 7.241 11.770 1.00 74.81 101 TRP A CA 1
ATOM 801 C C . TRP A 1 101 ? -10.380 6.555 10.411 1.00 74.81 101 TRP A C 1
ATOM 803 O O . TRP A 1 101 ? -9.568 6.840 9.538 1.00 74.81 101 TRP A O 1
ATOM 813 N N . ARG A 1 102 ? -11.369 5.680 10.194 1.00 78.81 102 ARG A N 1
ATOM 814 C CA . ARG A 1 102 ? -11.599 5.047 8.890 1.00 78.81 102 ARG A CA 1
ATOM 815 C C . ARG A 1 102 ? -11.809 6.090 7.791 1.00 78.81 102 ARG A C 1
ATOM 817 O O . ARG A 1 102 ? -11.239 5.949 6.707 1.00 78.81 102 ARG A O 1
ATOM 824 N N . LEU A 1 103 ? -12.608 7.121 8.066 1.00 79.31 103 LEU A N 1
ATOM 825 C CA . LEU A 1 103 ? -12.867 8.212 7.125 1.00 79.31 103 LEU A CA 1
ATOM 826 C C . LEU A 1 103 ? -11.613 9.062 6.882 1.00 79.31 103 LEU A C 1
ATOM 828 O O . LEU A 1 103 ? -11.280 9.312 5.725 1.00 79.31 103 LEU A O 1
ATOM 832 N N . GLU A 1 104 ? -10.877 9.429 7.938 1.00 83.50 104 GLU A N 1
ATOM 833 C CA . GLU A 1 104 ? -9.603 10.156 7.809 1.00 83.50 104 GLU A CA 1
ATOM 834 C C . GLU A 1 104 ? -8.594 9.372 6.956 1.00 83.50 104 GLU A C 1
ATOM 836 O O . GLU A 1 104 ? -8.027 9.912 6.006 1.00 83.50 104 GLU A O 1
ATOM 841 N N . MET A 1 105 ? -8.405 8.079 7.241 1.00 83.31 105 MET A N 1
ATOM 842 C CA . MET A 1 105 ? -7.475 7.237 6.486 1.00 83.31 105 MET A CA 1
ATOM 843 C C . MET A 1 105 ? -7.907 7.074 5.029 1.00 83.31 105 MET A C 1
ATOM 845 O O . MET A 1 105 ? -7.052 7.091 4.151 1.00 83.31 105 MET A O 1
ATOM 849 N N . SER A 1 106 ? -9.210 6.955 4.753 1.00 84.00 106 SER A N 1
ATOM 850 C CA . SER A 1 106 ? -9.714 6.877 3.373 1.00 84.00 106 SER A CA 1
ATOM 851 C C . SER A 1 106 ? -9.356 8.140 2.589 1.00 84.00 106 SER A C 1
ATOM 853 O O . SER A 1 106 ? -8.817 8.043 1.491 1.00 84.00 106 SER A O 1
ATOM 855 N N . GLY A 1 107 ? -9.551 9.318 3.194 1.00 85.38 107 GLY A N 1
ATOM 856 C CA . GLY A 1 107 ? -9.159 10.589 2.585 1.00 85.38 107 GLY A CA 1
ATOM 857 C C . GLY A 1 107 ? -7.654 10.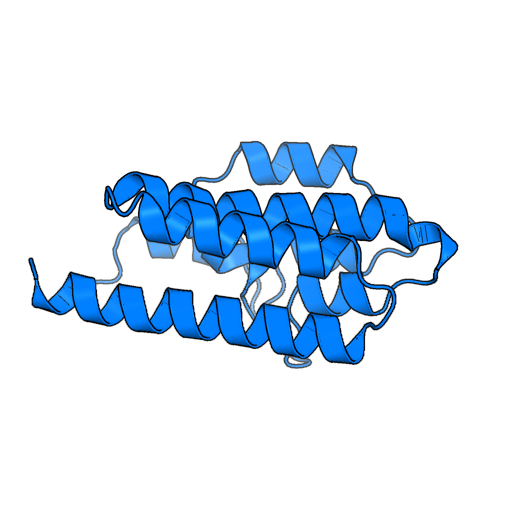680 2.318 1.00 85.38 107 GLY A C 1
ATOM 858 O O . GLY A 1 107 ? -7.244 11.146 1.258 1.00 85.38 107 GLY A O 1
ATOM 859 N N . THR A 1 108 ? -6.814 10.196 3.235 1.00 86.94 108 THR A N 1
ATOM 860 C CA . THR A 1 108 ? -5.355 10.162 3.030 1.00 86.94 108 THR A CA 1
ATOM 861 C C . THR A 1 108 ? -4.950 9.191 1.920 1.00 86.94 108 THR A C 1
ATOM 863 O O . THR A 1 108 ? -4.102 9.531 1.099 1.00 86.94 108 THR A O 1
ATOM 866 N N . ILE A 1 109 ? -5.577 8.012 1.846 1.00 87.62 109 ILE A N 1
ATOM 867 C CA . ILE A 1 109 ? -5.340 7.033 0.775 1.00 87.62 109 ILE A CA 1
ATOM 868 C C . ILE A 1 109 ? -5.678 7.641 -0.587 1.00 87.62 109 ILE A C 1
ATOM 870 O O . ILE A 1 109 ? -4.879 7.540 -1.517 1.00 87.62 109 ILE A O 1
ATOM 874 N N . ASP A 1 110 ? -6.826 8.308 -0.699 1.00 86.06 110 ASP A N 1
ATOM 875 C CA . ASP A 1 110 ? -7.235 8.939 -1.952 1.00 86.06 110 ASP A CA 1
ATOM 876 C C . ASP A 1 110 ? -6.282 10.078 -2.345 1.00 86.06 110 ASP A C 1
ATOM 878 O O . ASP A 1 110 ? -5.945 10.211 -3.521 1.00 86.06 110 ASP A O 1
ATOM 882 N N . ARG A 1 111 ? -5.759 10.846 -1.377 1.00 86.38 111 ARG A N 1
ATOM 883 C CA . ARG A 1 111 ? -4.729 11.874 -1.627 1.00 86.38 111 ARG A CA 1
ATOM 884 C C . ARG A 1 111 ? -3.422 11.280 -2.149 1.00 86.38 111 ARG A C 1
ATOM 886 O O . ARG A 1 111 ? -2.871 11.821 -3.098 1.00 86.38 111 ARG A O 1
ATOM 893 N N . ILE A 1 112 ? -2.958 10.165 -1.583 1.00 85.19 112 ILE A N 1
ATOM 894 C CA . ILE A 1 112 ? -1.754 9.464 -2.066 1.00 85.19 112 ILE A CA 1
ATOM 895 C C . ILE A 1 112 ? -1.953 9.000 -3.513 1.00 85.19 112 ILE A C 1
ATOM 897 O O . ILE A 1 112 ? -1.076 9.175 -4.349 1.00 85.19 112 ILE A O 1
ATOM 901 N N . CYS A 1 113 ? -3.122 8.438 -3.828 1.00 81.06 113 CYS A N 1
ATOM 902 C CA . CYS A 1 113 ? -3.384 7.860 -5.149 1.00 81.06 113 CYS A CA 1
ATOM 903 C C . CYS A 1 113 ? -3.664 8.908 -6.242 1.00 81.06 113 CYS A C 1
ATOM 905 O O . CYS A 1 113 ? -3.705 8.558 -7.420 1.00 81.06 113 CYS A O 1
ATOM 907 N N . THR A 1 114 ? -3.907 10.168 -5.867 1.00 81.62 114 THR A N 1
ATOM 908 C CA . THR A 1 114 ? -4.237 11.265 -6.799 1.00 81.62 114 THR A CA 1
ATOM 909 C C . THR A 1 114 ? -3.113 12.286 -6.955 1.00 81.62 114 THR A C 1
ATOM 911 O O . THR A 1 114 ? -3.149 13.088 -7.885 1.00 81.62 114 THR A O 1
ATOM 914 N N . ASN A 1 115 ? -2.114 12.265 -6.075 1.00 79.94 115 ASN A N 1
ATOM 915 C CA . ASN A 1 115 ? -0.979 13.174 -6.115 1.00 79.94 115 ASN A CA 1
ATOM 916 C C . ASN A 1 115 ? 0.133 12.637 -7.035 1.00 79.94 115 ASN A C 1
ATOM 918 O O . ASN A 1 115 ? 0.502 11.465 -6.966 1.00 79.94 115 ASN A O 1
ATOM 922 N N . GLU A 1 116 ? 0.671 13.504 -7.893 1.00 79.75 116 GLU A N 1
ATOM 923 C CA . GLU A 1 116 ? 1.728 13.168 -8.857 1.00 79.75 116 GLU A CA 1
ATOM 924 C C . GLU A 1 116 ? 3.144 13.228 -8.255 1.00 79.75 116 GLU A C 1
ATOM 926 O O . GLU A 1 116 ? 4.100 12.773 -8.887 1.00 79.75 116 GLU A O 1
ATOM 931 N N . ASP A 1 117 ? 3.286 13.791 -7.052 1.00 84.12 117 ASP A N 1
ATOM 932 C CA . ASP A 1 117 ? 4.556 13.908 -6.337 1.00 84.12 117 ASP A CA 1
ATOM 933 C C . ASP A 1 117 ? 4.850 12.637 -5.520 1.00 84.12 117 ASP A C 1
ATOM 935 O O . ASP A 1 117 ? 4.245 12.381 -4.474 1.00 84.12 117 ASP A O 1
ATOM 939 N N . ALA A 1 118 ? 5.798 11.835 -6.012 1.00 80.50 118 ALA A N 1
ATOM 940 C CA . ALA A 1 118 ? 6.199 10.575 -5.394 1.00 80.50 118 ALA A CA 1
ATOM 941 C C . ALA A 1 118 ? 6.861 10.758 -4.016 1.00 80.50 118 ALA A C 1
ATOM 943 O O . ALA A 1 118 ? 6.646 9.924 -3.133 1.00 80.50 118 ALA A O 1
ATOM 944 N N . ASP A 1 119 ? 7.615 11.841 -3.809 1.00 84.19 119 ASP A N 1
ATOM 945 C CA . ASP A 1 119 ? 8.288 12.107 -2.534 1.00 84.19 119 ASP A CA 1
ATOM 946 C C . ASP A 1 119 ? 7.255 12.495 -1.471 1.00 84.19 119 ASP A C 1
ATOM 948 O O . ASP A 1 119 ? 7.235 11.924 -0.377 1.00 84.19 119 ASP A O 1
ATOM 952 N N . ALA A 1 120 ? 6.307 13.366 -1.825 1.00 86.62 120 ALA A N 1
ATOM 953 C CA . ALA A 1 120 ? 5.183 13.700 -0.952 1.00 86.62 120 ALA A CA 1
ATOM 954 C C . ALA A 1 120 ? 4.306 12.471 -0.639 1.00 86.62 120 ALA A C 1
ATOM 956 O O . ALA A 1 120 ? 3.855 12.282 0.494 1.00 86.62 120 ALA A O 1
ATOM 957 N N . ASN A 1 121 ? 4.078 11.597 -1.623 1.00 86.31 121 ASN A N 1
ATOM 958 C CA . ASN A 1 121 ? 3.335 10.353 -1.417 1.00 86.31 121 ASN A CA 1
ATOM 959 C C . ASN A 1 121 ? 4.051 9.411 -0.451 1.00 86.31 121 ASN A C 1
ATOM 961 O O . ASN A 1 121 ? 3.400 8.797 0.397 1.00 86.31 121 ASN A O 1
ATOM 965 N N . LYS A 1 122 ? 5.381 9.325 -0.534 1.00 86.38 122 LYS A N 1
ATOM 966 C CA . LYS A 1 122 ? 6.187 8.529 0.390 1.00 86.38 122 LYS A CA 1
ATOM 967 C C . LYS A 1 122 ? 6.060 9.025 1.829 1.00 86.38 122 LYS A C 1
ATOM 969 O O . LYS A 1 122 ? 5.844 8.215 2.729 1.00 86.38 122 LYS A O 1
ATOM 974 N N . GLU A 1 123 ? 6.122 10.337 2.048 1.00 88.44 123 GLU A N 1
ATOM 975 C CA . GLU A 1 123 ? 5.928 10.926 3.380 1.00 88.44 123 GLU A CA 1
ATOM 976 C C . GLU A 1 123 ? 4.548 10.590 3.964 1.00 88.44 123 GLU A C 1
ATOM 978 O O . GLU A 1 123 ? 4.443 10.182 5.124 1.00 88.44 123 GLU A O 1
ATOM 983 N N . LEU A 1 124 ? 3.493 10.686 3.147 1.00 88.12 124 LEU A N 1
ATOM 984 C CA . LEU A 1 124 ? 2.126 10.343 3.552 1.00 88.12 124 LEU A CA 1
ATOM 985 C C . LEU A 1 124 ? 1.967 8.849 3.877 1.00 88.12 124 LEU A C 1
ATOM 987 O O . LEU A 1 124 ? 1.303 8.493 4.855 1.00 88.12 124 LEU A O 1
ATOM 991 N N . VAL A 1 125 ? 2.584 7.963 3.089 1.00 88.12 125 VAL A N 1
ATOM 992 C CA . VAL A 1 125 ? 2.608 6.513 3.350 1.00 88.12 125 VAL A CA 1
ATOM 993 C C . VAL A 1 125 ? 3.321 6.209 4.671 1.00 88.12 125 VAL A C 1
ATOM 995 O O . VAL A 1 125 ? 2.807 5.435 5.485 1.00 88.12 125 VAL A O 1
ATOM 998 N N . ASP A 1 126 ? 4.464 6.844 4.930 1.00 86.75 126 ASP A N 1
ATOM 999 C CA . ASP A 1 126 ? 5.206 6.687 6.183 1.00 86.75 126 ASP A CA 1
ATOM 1000 C C . ASP A 1 126 ? 4.414 7.201 7.395 1.00 86.75 126 ASP A C 1
ATOM 1002 O O . ASP A 1 126 ? 4.441 6.590 8.470 1.00 86.75 126 ASP A O 1
ATOM 1006 N N . GLU A 1 127 ? 3.683 8.309 7.247 1.00 86.44 127 GLU A N 1
ATOM 1007 C CA . GLU A 1 127 ? 2.790 8.820 8.288 1.00 86.44 127 GLU A CA 1
ATOM 1008 C C . GLU A 1 127 ? 1.663 7.824 8.591 1.00 86.44 127 GLU A C 1
ATOM 1010 O O . GLU A 1 127 ? 1.425 7.497 9.759 1.00 86.44 127 GLU A O 1
ATOM 1015 N N . LEU A 1 128 ? 1.013 7.281 7.553 1.00 84.56 128 LEU A N 1
ATOM 1016 C CA . LEU A 1 128 ? -0.013 6.244 7.690 1.00 84.56 128 LEU A CA 1
ATOM 1017 C C . LEU A 1 128 ? 0.524 5.019 8.430 1.00 84.56 128 LEU A C 1
ATOM 1019 O O . LEU A 1 128 ? -0.130 4.508 9.346 1.00 84.56 128 LEU A O 1
ATOM 1023 N N . TYR A 1 129 ? 1.725 4.564 8.077 1.00 83.44 129 TYR A N 1
ATOM 1024 C CA . TYR A 1 129 ? 2.367 3.434 8.737 1.00 83.44 129 TYR A CA 1
ATOM 1025 C C . TYR A 1 129 ? 2.601 3.697 10.224 1.00 83.44 129 TYR A C 1
ATOM 1027 O O . TYR A 1 129 ? 2.209 2.893 11.077 1.00 83.44 129 TYR A O 1
ATOM 1035 N N . LYS A 1 130 ? 3.191 4.853 10.554 1.00 82.56 130 LYS A N 1
ATOM 1036 C CA . LYS A 1 130 ? 3.452 5.265 11.940 1.00 82.56 130 LYS A CA 1
ATOM 1037 C C . LYS A 1 130 ? 2.157 5.368 12.742 1.00 82.56 130 LYS A C 1
ATOM 1039 O O . LYS A 1 130 ? 2.110 4.854 13.859 1.00 82.56 130 LYS A O 1
ATOM 1044 N N . LYS A 1 131 ? 1.097 5.946 12.164 1.00 78.62 131 LYS A N 1
ATOM 1045 C CA . LYS A 1 131 ? -0.247 5.987 12.767 1.00 78.62 131 LYS A CA 1
ATOM 1046 C C . LYS A 1 131 ? -0.791 4.574 13.022 1.00 78.62 131 LYS A C 1
ATOM 1048 O O . LYS A 1 131 ? -1.288 4.285 14.108 1.00 78.62 131 LYS A O 1
ATOM 1053 N N . CYS A 1 132 ? -0.648 3.646 12.076 1.00 75.56 132 CYS A N 1
ATOM 1054 C CA . CYS A 1 132 ? -1.081 2.252 12.257 1.00 75.56 132 CYS A CA 1
ATOM 1055 C C . CYS A 1 132 ? -0.317 1.512 13.365 1.00 75.56 132 CYS A C 1
ATOM 1057 O O . CYS A 1 132 ? -0.888 0.671 14.074 1.00 75.56 132 CYS A O 1
ATOM 1059 N N . LEU A 1 133 ? 0.978 1.797 13.513 1.00 76.12 133 LEU A N 1
ATOM 1060 C CA . LEU A 1 133 ? 1.805 1.241 14.581 1.00 76.12 133 LEU A CA 1
ATOM 1061 C C . LEU A 1 133 ? 1.463 1.844 15.948 1.00 76.12 133 LEU A C 1
ATOM 1063 O O . LEU A 1 133 ? 1.302 1.086 16.906 1.00 76.12 133 LEU A O 1
ATOM 1067 N N . SER A 1 134 ? 1.298 3.166 16.047 1.00 74.94 134 SER A N 1
ATOM 1068 C CA . SER A 1 134 ? 0.953 3.837 17.310 1.00 74.94 134 SER A CA 1
ATOM 1069 C C . SER A 1 134 ? -0.419 3.411 17.835 1.00 74.94 134 SER A C 1
ATOM 1071 O O . SER A 1 134 ? -0.603 3.212 19.033 1.00 74.94 134 SER A O 1
ATOM 1073 N N . MET A 1 135 ? -1.387 3.170 16.953 1.00 68.81 135 MET A N 1
ATOM 1074 C CA . MET A 1 135 ? -2.684 2.660 17.391 1.00 68.81 135 MET A CA 1
ATOM 1075 C C . MET A 1 135 ? -2.619 1.195 17.856 1.00 68.81 135 MET A C 1
ATOM 1077 O O . MET A 1 135 ? -3.380 0.786 18.735 1.00 68.81 135 MET A O 1
ATOM 1081 N N . ARG A 1 136 ? -1.684 0.389 17.322 1.00 64.88 136 ARG A N 1
ATOM 1082 C CA . ARG A 1 136 ? -1.435 -0.980 17.812 1.00 64.88 136 ARG A CA 1
ATOM 1083 C C . ARG A 1 136 ? -1.014 -0.972 19.274 1.00 64.88 136 ARG A C 1
ATOM 1085 O O . ARG A 1 136 ? -1.504 -1.792 20.051 1.00 64.88 136 ARG A O 1
ATOM 1092 N N . SER A 1 137 ? -0.090 -0.078 19.626 1.00 60.38 137 SER A N 1
ATOM 1093 C CA . SER A 1 137 ? 0.382 0.020 21.002 1.00 60.38 137 SER A CA 1
ATOM 1094 C C . SER A 1 137 ? -0.761 0.455 21.913 1.00 60.38 137 SER A C 1
ATOM 1096 O O . SER A 1 137 ? -0.994 -0.228 22.900 1.00 60.38 137 SER A O 1
ATOM 1098 N N . MET A 1 138 ? -1.569 1.453 21.529 1.00 57.59 138 MET A N 1
ATOM 1099 C CA . MET A 1 138 ? -2.746 1.876 22.308 1.00 57.59 138 MET A CA 1
ATOM 1100 C C . MET A 1 138 ? -3.753 0.745 22.575 1.00 57.59 138 MET A C 1
ATOM 1102 O O . MET A 1 138 ? -4.199 0.596 23.709 1.00 57.59 138 MET A O 1
ATOM 1106 N N . ARG A 1 139 ? -4.065 -0.110 21.588 1.00 56.94 139 ARG A N 1
ATOM 1107 C CA . ARG A 1 139 ? -4.945 -1.277 21.810 1.00 56.94 139 ARG A CA 1
ATOM 1108 C C . ARG A 1 139 ? -4.357 -2.280 22.807 1.00 56.94 139 ARG A C 1
ATOM 1110 O O . ARG A 1 139 ? -5.104 -2.891 23.557 1.00 56.94 139 ARG A O 1
ATOM 1117 N N . THR A 1 140 ? -3.033 -2.426 22.837 1.00 53.78 140 THR A N 1
ATOM 1118 C CA . THR A 1 140 ? -2.345 -3.332 23.776 1.00 53.78 140 THR A CA 1
ATOM 1119 C C . THR A 1 140 ? -2.463 -2.853 25.232 1.00 53.78 140 THR A C 1
ATOM 1121 O O . THR A 1 140 ? -2.267 -3.647 26.140 1.00 53.78 140 THR A O 1
ATOM 1124 N N . TYR A 1 141 ? -2.796 -1.576 25.459 1.00 41.72 141 TYR A N 1
ATOM 1125 C CA . TYR A 1 141 ? -2.997 -0.995 26.793 1.00 41.72 141 TYR A CA 1
ATOM 1126 C C . TYR A 1 141 ? -4.472 -0.868 27.211 1.00 41.72 141 TYR A C 1
ATOM 1128 O O . TYR A 1 141 ? -4.745 -0.555 28.366 1.00 41.72 141 TYR A O 1
ATOM 1136 N N . LEU A 1 142 ? -5.416 -1.066 26.285 1.00 38.22 142 LEU A N 1
ATOM 1137 C CA . LEU A 1 142 ? -6.861 -0.910 26.515 1.00 38.22 142 LEU A CA 1
ATOM 1138 C C . LEU A 1 142 ? -7.615 -2.252 26.580 1.00 38.22 142 LEU A C 1
ATOM 1140 O O . LEU A 1 142 ? -8.833 -2.260 26.750 1.00 38.22 142 LEU A O 1
ATOM 1144 N N . CYS A 1 143 ? -6.908 -3.372 26.429 1.00 40.44 143 CYS A N 1
ATOM 1145 C CA . CYS A 1 143 ? -7.393 -4.740 26.623 1.00 40.44 143 CYS A CA 1
ATOM 1146 C C . CYS A 1 143 ? -6.545 -5.418 27.700 1.00 40.44 143 CYS A C 1
ATOM 1148 O O . CYS A 1 143 ? -7.104 -6.283 28.406 1.00 40.44 143 CYS A O 1
#

Sequence (143 aa):
MLVTLDSAAAAKKIDHLGMSPFHILTSSANLREDIFKYILSGLDYLEAHQCCWQKDYQGKTCIDYLLEQPRRSNEVSNSMIQMILKKSVQDRLLGWGLESWRLEMSGTIDRICTNEDADANKELVDELYKKCLSMRSMRTYLC

Mean predicted aligned error: 7.43 Å

Radius of gyration: 14.92 Å; Cα contacts (8 Å, |Δi|>4): 135; chains: 1; bounding box: 33×33×44 Å

Foldseek 3Di:
DDPDPVVVVLVVQADPQQAGPLLVQLLDLDHDLVVLCVVLVPDALCSLQSNQVGAGNVRDGSLNSLLPHDPVCLLVSLVSLLSSCCSNQLNVVVVVVCVVVNVVSNVLSVVLSPDPDSVVSVVSVVVSVVVRVVVVVVVVVVD